Protein AF-A0A940V5F1-F1 (afdb_monomer)

pLDDT: mean 81.18, std 18.98, range [38.12, 97.38]

Radius of gyration: 16.85 Å; Cα contacts (8 Å, |Δi|>4): 56; chains: 1; bounding box: 39×38×39 Å

Nearest PDB structures (foldseek):
  2gsl-assembly2_C  TM=8.577E-01  e=6.073E-05  Fusobacterium nucleatum subsp. nucleatum ATCC 25586
  2gsl-assembly3_F  TM=8.712E-01  e=1.010E-04  Fusobacterium nucleatum subsp. nucleatum ATCC 25586
  2gsl-assembly3_E  TM=8.756E-01  e=1.678E-04  Fusobacterium nucleatum subsp. nucleatum ATCC 25586
  2gsl-assembly2_D  TM=8.630E-01  e=2.226E-04  Fusobacter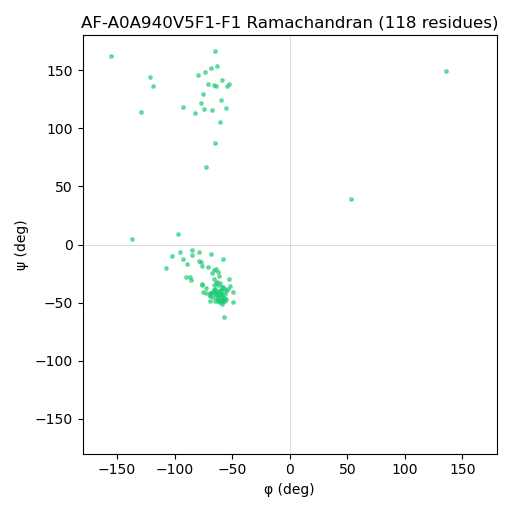ium nucleatum subsp. nucleatum ATCC 25586
  2gsl-assembly1_B  TM=8.669E-01  e=2.790E-04  Fusobacterium nucleatum subsp. nucleatum ATCC 25586

Foldseek 3Di:
DVVVVVVPPPPPPVVVVVCVVVVHDDDDPVPDALVVVLVVVLVVLLVVLLVVLPVVDDDPPVVSVVSSCVCSALVNLLVVCVVCVVVDDPVRNVSLVSQLPDDDPDDDPPDDPNSVSSND

Solvent-accessible surface area (backbone atoms only — not comparable to full-atom values): 7185 Å² total; per-residue (Å²): 112,76,75,56,57,68,73,70,54,79,81,72,53,58,72,54,53,52,30,61,76,69,70,50,82,90,70,71,71,87,75,53,52,46,67,60,51,33,58,55,46,51,55,52,50,50,48,51,46,45,50,55,53,53,73,73,46,90,66,60,66,74,59,50,51,54,54,39,52,63,58,67,33,42,68,42,41,37,53,50,45,71,74,45,58,88,74,49,50,74,68,56,49,50,51,50,55,50,20,38,68,53,80,75,95,67,81,62,94,86,54,58,75,67,45,53,32,58,50,56

Sequence (120 aa):
MEEELRKTIPVIRFAGTIRDTFQLKQTDIKTYSPLTLAFIGDSIFDLIIRTCVVESGNAPVNKLHKRCSMLVQASAQAELYHTIKDLLTEEESAIYKRGRNAKSFTSAKNAGVVEYRTAT

Mean predicted aligned error: 9.84 Å

Secondary structure (DSSP, 8-state):
-HHHHHHHS----HHHHHHHHTTPPP--GGGS-HHHHHHHHHHHHHHHHHHHHHHT----HHHHHHHHHHHHSHHHHHHHHHHHGGGS-HHHHHHHHHHHHSPPSS--TTS-HHHHHH--

Structure (mmCIF, N/CA/C/O backbone):
data_AF-A0A940V5F1-F1
#
_entry.id   AF-A0A940V5F1-F1
#
loop_
_atom_site.group_PDB
_atom_site.id
_atom_site.type_symbol
_atom_site.label_atom_id
_atom_site.label_alt_id
_atom_site.label_comp_id
_atom_site.label_asym_id
_atom_site.label_entity_id
_atom_site.label_seq_id
_atom_site.pdbx_PDB_ins_code
_atom_site.Cartn_x
_atom_site.Cartn_y
_atom_site.Cartn_z
_atom_site.occupancy
_atom_site.B_iso_or_equiv
_atom_site.auth_seq_id
_atom_site.auth_comp_id
_atom_site.auth_asym_id
_atom_site.auth_atom_id
_atom_site.pdbx_PDB_model_num
ATOM 1 N N . MET A 1 1 ? -21.267 -4.604 -20.538 1.00 47.16 1 MET A N 1
ATOM 2 C CA . MET A 1 1 ? -19.813 -4.682 -20.798 1.00 47.16 1 MET A CA 1
ATOM 3 C C . MET A 1 1 ? -19.011 -4.655 -19.496 1.00 47.16 1 MET A C 1
ATOM 5 O O . MET A 1 1 ? -18.329 -5.631 -19.226 1.00 47.16 1 MET A O 1
ATOM 9 N N . GLU A 1 2 ? -19.153 -3.642 -18.629 1.00 51.94 2 GLU A N 1
ATOM 10 C CA . GLU A 1 2 ? -18.491 -3.651 -17.301 1.00 51.94 2 GLU A CA 1
ATOM 11 C C . GLU A 1 2 ? -18.959 -4.795 -16.378 1.00 51.94 2 GLU A C 1
ATOM 13 O O . GLU A 1 2 ? -18.180 -5.365 -15.616 1.00 51.94 2 GLU A O 1
ATOM 18 N N . GLU A 1 3 ? -20.224 -5.194 -16.499 1.00 47.50 3 GLU A N 1
ATOM 19 C CA . GLU A 1 3 ? -20.833 -6.245 -15.676 1.00 47.50 3 GLU A CA 1
ATOM 20 C C . GLU A 1 3 ? -20.427 -7.678 -16.083 1.00 47.50 3 GLU A C 1
ATOM 22 O O . GLU A 1 3 ? -20.513 -8.606 -15.279 1.00 47.50 3 GLU A O 1
ATOM 27 N N . GLU A 1 4 ? -19.915 -7.863 -17.305 1.00 38.12 4 GLU A N 1
ATOM 28 C CA . GLU A 1 4 ? -19.343 -9.138 -17.771 1.00 38.12 4 GLU A CA 1
ATOM 29 C C . GLU A 1 4 ? -17.865 -9.287 -17.392 1.00 38.12 4 GLU A C 1
ATOM 31 O O . GLU A 1 4 ? -17.417 -10.397 -17.088 1.00 38.12 4 GLU A O 1
ATOM 36 N N . LEU A 1 5 ? -17.115 -8.179 -17.307 1.00 44.78 5 LEU A N 1
ATOM 37 C CA . LEU A 1 5 ? -15.722 -8.208 -16.850 1.00 44.78 5 LEU A CA 1
ATOM 38 C C . LEU A 1 5 ? -15.610 -8.706 -15.397 1.00 44.78 5 LEU A C 1
ATOM 40 O O . LEU A 1 5 ? -14.694 -9.463 -15.072 1.00 44.78 5 LEU A O 1
ATOM 44 N N . ARG A 1 6 ? -16.586 -8.372 -14.537 1.00 48.66 6 ARG A N 1
ATOM 45 C CA . ARG A 1 6 ? -16.651 -8.859 -13.143 1.00 48.66 6 ARG A CA 1
ATOM 46 C C . ARG A 1 6 ? -16.871 -10.369 -13.011 1.00 48.66 6 ARG A C 1
ATOM 48 O O . ARG A 1 6 ? -16.558 -10.918 -11.959 1.00 48.66 6 ARG A O 1
ATOM 55 N N . LYS A 1 7 ? -17.415 -11.041 -14.032 1.00 46.06 7 LYS A N 1
ATOM 56 C CA . LYS A 1 7 ? -17.739 -12.480 -13.977 1.00 46.06 7 LYS A CA 1
ATOM 57 C C . LYS A 1 7 ? -16.584 -13.385 -14.412 1.00 46.06 7 LYS A C 1
ATOM 59 O O . LYS A 1 7 ? -16.615 -14.573 -14.109 1.00 46.06 7 LYS A O 1
ATOM 64 N N . THR A 1 8 ? -15.579 -12.836 -15.096 1.00 42.22 8 THR A N 1
ATOM 65 C CA . THR A 1 8 ? -14.541 -13.631 -15.782 1.00 42.22 8 THR A CA 1
ATOM 66 C C . THR A 1 8 ? -13.181 -13.574 -15.086 1.00 42.22 8 THR A C 1
ATOM 68 O O . THR A 1 8 ? -12.362 -14.473 -15.255 1.00 42.22 8 THR A O 1
ATOM 71 N N . ILE A 1 9 ? -12.937 -12.559 -14.253 1.00 48.19 9 ILE A N 1
ATOM 72 C CA . ILE A 1 9 ? -11.755 -12.526 -13.392 1.00 48.19 9 ILE A CA 1
ATOM 73 C C . ILE A 1 9 ? -12.092 -13.369 -12.159 1.00 48.19 9 ILE A C 1
ATOM 75 O O . ILE A 1 9 ? -12.974 -12.960 -11.397 1.00 48.19 9 ILE A O 1
ATOM 79 N N . PRO A 1 10 ? -11.452 -14.533 -11.927 1.00 50.41 10 PRO A N 1
ATOM 80 C CA . PRO A 1 10 ? -11.610 -15.213 -10.654 1.00 50.41 10 PRO A CA 1
ATOM 81 C C . PRO A 1 10 ? -11.231 -14.199 -9.584 1.00 50.41 10 PRO A C 1
ATOM 83 O O . PRO A 1 10 ? -10.108 -13.694 -9.574 1.00 50.41 10 PRO A O 1
ATOM 86 N N . VAL A 1 11 ? -12.182 -13.845 -8.718 1.00 55.91 11 VAL A N 1
ATOM 87 C CA . VAL A 1 11 ? -11.890 -13.034 -7.540 1.00 55.91 11 VAL A CA 1
ATOM 88 C C . VAL A 1 11 ? -10.987 -13.905 -6.680 1.00 55.91 11 VAL A C 1
ATOM 90 O O . VAL A 1 11 ? -11.460 -14.693 -5.860 1.00 55.91 11 VAL A O 1
ATOM 93 N N . ILE A 1 12 ? -9.679 -13.832 -6.932 1.00 58.03 12 ILE A N 1
ATOM 94 C CA . ILE A 1 12 ? -8.673 -14.487 -6.117 1.00 58.03 12 ILE A CA 1
ATOM 95 C C . ILE A 1 12 ? -8.862 -13.863 -4.747 1.00 58.03 12 ILE A C 1
ATOM 97 O O . ILE A 1 12 ? -8.529 -12.701 -4.512 1.00 58.03 12 ILE A O 1
ATOM 101 N N . ARG A 1 13 ? -9.454 -14.631 -3.834 1.00 73.62 13 ARG A N 1
ATOM 102 C CA . ARG A 1 13 ? -9.562 -14.255 -2.430 1.00 73.62 13 ARG A CA 1
ATOM 103 C C . ARG A 1 13 ? -8.179 -14.405 -1.816 1.00 73.62 13 ARG A C 1
ATOM 105 O O . ARG A 1 13 ? -7.989 -15.269 -0.978 1.00 73.62 13 ARG A O 1
ATOM 112 N N . PHE A 1 14 ? -7.222 -13.582 -2.236 1.00 80.75 14 PHE A N 1
ATOM 113 C CA . PHE A 1 14 ? -5.807 -13.697 -1.879 1.00 80.75 14 PHE A CA 1
ATOM 114 C C . PHE A 1 14 ? -5.614 -13.863 -0.366 1.00 80.75 14 PHE A C 1
ATOM 116 O O . PHE A 1 14 ? -5.004 -14.826 0.093 1.00 80.75 14 PHE A O 1
ATOM 123 N N . ALA A 1 15 ? -6.262 -13.001 0.420 1.00 81.88 15 ALA A N 1
ATOM 124 C CA . ALA A 1 15 ? -6.255 -13.095 1.877 1.00 81.88 15 ALA A CA 1
ATOM 125 C C . ALA A 1 15 ? -6.933 -14.371 2.422 1.00 81.88 15 ALA A C 1
ATOM 127 O O . ALA A 1 15 ? -6.517 -14.888 3.454 1.00 81.88 15 ALA A O 1
ATOM 128 N N . GLY A 1 16 ? -7.975 -14.877 1.754 1.00 84.62 16 GLY A N 1
ATOM 129 C CA . GLY A 1 16 ? -8.628 -16.145 2.096 1.00 84.62 16 GLY A CA 1
ATOM 130 C C . GLY A 1 16 ? -7.726 -17.344 1.811 1.00 84.62 16 GLY A C 1
ATOM 131 O O . GLY A 1 16 ? -7.490 -18.144 2.704 1.00 84.62 16 GLY A O 1
ATOM 132 N N . THR A 1 17 ? -7.127 -17.398 0.621 1.00 88.12 17 THR A N 1
ATOM 133 C CA . THR A 1 17 ? -6.176 -18.444 0.226 1.00 88.12 17 THR A CA 1
ATOM 134 C C . THR A 1 17 ? -4.997 -18.524 1.190 1.00 88.12 17 THR A C 1
ATOM 136 O O . THR A 1 17 ? -4.656 -19.618 1.630 1.00 88.12 17 THR A O 1
ATOM 139 N N . ILE A 1 18 ? -4.401 -17.387 1.569 1.00 89.06 18 ILE A N 1
ATOM 140 C CA . ILE A 1 18 ? -3.326 -17.356 2.574 1.00 89.06 18 ILE A CA 1
ATOM 141 C C . ILE A 1 18 ? -3.833 -17.895 3.914 1.00 89.06 18 ILE A C 1
ATOM 143 O O . ILE A 1 18 ? -3.188 -18.749 4.517 1.00 89.06 18 ILE A O 1
ATOM 147 N N . ARG A 1 19 ? -4.996 -17.426 4.377 1.00 89.12 19 ARG A N 1
ATOM 148 C CA . ARG A 1 19 ? -5.560 -17.857 5.660 1.00 89.12 19 ARG A CA 1
ATOM 149 C C . ARG A 1 19 ? -5.759 -19.369 5.712 1.00 89.12 19 ARG A C 1
ATOM 151 O O . ARG A 1 19 ? -5.327 -19.986 6.679 1.00 89.12 19 ARG A O 1
ATOM 158 N N . ASP A 1 20 ? -6.360 -19.941 4.676 1.00 89.88 20 ASP A N 1
ATOM 159 C CA . ASP A 1 20 ? -6.684 -21.366 4.618 1.00 89.88 20 ASP A CA 1
ATOM 160 C C . ASP A 1 20 ? -5.410 -22.214 4.491 1.00 89.88 20 ASP A C 1
ATOM 162 O O . ASP A 1 20 ? -5.233 -23.181 5.230 1.00 89.88 20 ASP A O 1
ATOM 166 N N . THR A 1 21 ? -4.477 -21.800 3.624 1.00 93.44 21 THR A N 1
ATOM 167 C CA . THR A 1 21 ? -3.198 -22.503 3.399 1.00 93.44 21 THR A CA 1
ATOM 168 C C . THR A 1 21 ? -2.373 -22.605 4.679 1.00 93.44 21 THR A C 1
ATOM 170 O O . THR A 1 21 ? -1.811 -23.659 4.974 1.00 93.44 21 THR A O 1
ATOM 173 N N . PHE A 1 22 ? -2.315 -21.522 5.456 1.00 94.31 22 PHE A N 1
ATOM 174 C CA . PHE A 1 22 ? -1.537 -21.457 6.694 1.00 94.31 22 PHE A CA 1
ATOM 175 C C . PHE A 1 22 ? -2.373 -21.717 7.957 1.00 94.31 22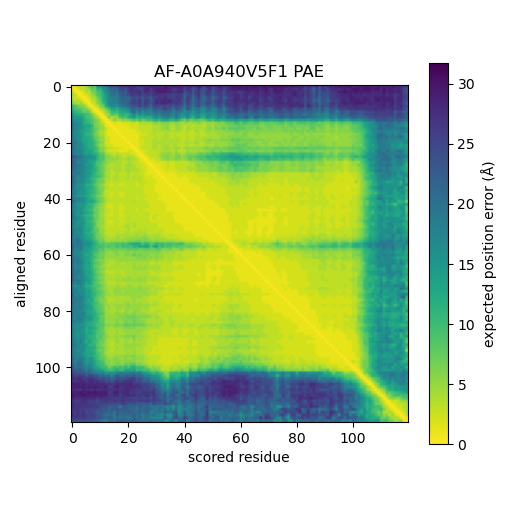 PHE A C 1
ATOM 177 O O . PHE A 1 22 ? -1.867 -21.521 9.060 1.00 94.31 22 PHE A O 1
ATOM 184 N N . GLN A 1 23 ? -3.635 -22.148 7.818 1.00 93.44 23 GLN A N 1
ATOM 185 C CA . GLN A 1 23 ? -4.540 -22.479 8.933 1.00 93.44 23 GLN A CA 1
ATOM 186 C C . GLN A 1 23 ? -4.661 -21.342 9.968 1.00 93.44 23 GLN A C 1
ATOM 188 O O . GLN A 1 23 ? -4.708 -21.559 11.181 1.00 93.44 23 GLN A O 1
ATOM 193 N N . LEU A 1 24 ? -4.698 -20.097 9.488 1.00 90.62 24 LEU A N 1
ATOM 194 C CA . LEU A 1 24 ? -4.761 -18.909 10.335 1.00 90.62 24 LEU A CA 1
ATOM 195 C C . LEU A 1 24 ? -6.190 -18.670 10.834 1.00 90.62 24 LEU A C 1
ATOM 197 O O . LEU A 1 24 ? -7.173 -18.871 10.118 1.00 90.62 24 LEU A O 1
ATOM 201 N N . LYS A 1 25 ? -6.320 -18.153 12.058 1.00 89.38 25 LYS A N 1
ATOM 202 C CA . LYS A 1 25 ? -7.627 -17.814 12.631 1.00 89.38 25 LYS A CA 1
ATOM 203 C C . LYS A 1 25 ? -8.308 -16.701 11.827 1.00 89.38 25 LYS A C 1
ATOM 205 O O . LYS A 1 25 ? -7.691 -15.692 11.481 1.00 89.38 25 LYS A O 1
ATOM 210 N N . GLN A 1 26 ? -9.607 -16.858 11.578 1.00 83.38 26 GLN A N 1
ATOM 211 C CA . GLN A 1 26 ? -10.429 -15.782 11.040 1.00 83.38 26 GLN A CA 1
ATOM 212 C C . GLN A 1 26 ? -10.760 -14.781 12.152 1.00 83.38 26 GLN A C 1
ATOM 214 O O . GLN A 1 26 ? -11.355 -15.135 13.170 1.00 83.38 26 GLN A O 1
ATOM 219 N N . THR A 1 27 ? -10.382 -13.527 11.933 1.00 84.81 27 THR A N 1
ATOM 220 C CA . THR A 1 27 ? -10.704 -12.397 12.809 1.00 84.81 27 THR A CA 1
ATOM 221 C C . THR A 1 27 ? -11.462 -11.359 11.992 1.00 84.81 27 THR A C 1
ATOM 223 O O . THR A 1 27 ? -11.177 -11.181 10.805 1.00 84.81 27 THR A O 1
ATOM 226 N N . ASP A 1 28 ? -12.430 -10.682 12.608 1.00 87.94 28 ASP A N 1
ATOM 227 C CA . ASP A 1 28 ? -13.133 -9.576 11.962 1.00 87.94 28 ASP A CA 1
ATOM 228 C C . ASP A 1 28 ? -12.178 -8.392 11.750 1.00 87.94 28 ASP A C 1
ATOM 230 O O . ASP A 1 28 ? -11.693 -7.783 12.705 1.00 87.94 28 ASP A O 1
ATOM 234 N N . ILE A 1 29 ? -11.926 -8.046 10.488 1.00 85.88 29 ILE A N 1
ATOM 235 C CA . ILE A 1 29 ? -11.027 -6.959 10.091 1.00 85.88 29 ILE A CA 1
ATOM 236 C C . ILE A 1 29 ? -11.493 -5.588 10.597 1.00 85.88 29 ILE A C 1
ATOM 238 O O . ILE A 1 29 ? -10.666 -4.701 10.807 1.00 85.88 29 ILE A O 1
ATOM 242 N N . LYS A 1 30 ? -12.793 -5.408 10.875 1.00 86.62 30 LYS A N 1
ATOM 243 C CA . LYS A 1 30 ? -13.332 -4.150 11.424 1.00 86.62 30 LYS A CA 1
ATOM 244 C C . LYS A 1 30 ? -12.791 -3.840 12.823 1.00 86.62 30 LYS A C 1
ATOM 246 O O . LYS A 1 30 ? -12.776 -2.676 13.232 1.00 86.62 30 LYS A O 1
ATOM 251 N N . THR A 1 31 ? -12.305 -4.866 13.527 1.00 89.38 31 THR A N 1
ATOM 252 C CA . THR A 1 31 ? -11.681 -4.745 14.853 1.00 89.38 31 THR A CA 1
ATOM 253 C C . THR A 1 31 ? -10.249 -4.214 14.799 1.00 89.38 31 THR A C 1
ATOM 255 O O . THR A 1 31 ? -9.713 -3.793 15.823 1.00 89.38 31 THR A O 1
ATOM 258 N N . TYR A 1 32 ? -9.616 -4.205 13.622 1.00 89.94 32 TYR A N 1
ATOM 259 C CA . TYR A 1 32 ? -8.223 -3.797 13.496 1.00 89.94 32 TYR A CA 1
ATOM 260 C C . TYR A 1 32 ? -8.061 -2.284 13.635 1.00 89.94 32 TYR A C 1
ATOM 262 O O . TYR A 1 32 ? -8.932 -1.481 13.280 1.00 89.94 32 TYR A O 1
ATOM 270 N N . SER A 1 33 ? -6.910 -1.891 14.184 1.00 91.19 33 SER A N 1
ATOM 271 C CA . SER A 1 33 ? -6.538 -0.484 14.257 1.00 91.19 33 SER A CA 1
ATOM 272 C C . SER A 1 33 ? -6.253 0.056 12.849 1.00 91.19 33 SER A C 1
ATOM 274 O O . SER A 1 33 ? -5.795 -0.706 11.993 1.00 91.19 33 SER A O 1
ATOM 276 N N . PRO A 1 34 ? -6.449 1.361 12.595 1.00 90.75 34 PRO A N 1
ATOM 277 C CA . PRO A 1 34 ? -6.125 1.934 11.291 1.00 90.75 34 PRO A CA 1
ATOM 278 C C . PRO A 1 34 ? -4.654 1.737 10.903 1.00 90.75 34 PRO A C 1
ATOM 280 O O . PRO A 1 34 ? -4.375 1.411 9.760 1.00 90.75 34 PRO A O 1
ATOM 283 N N . LEU A 1 35 ? -3.724 1.803 11.865 1.00 89.06 35 LEU A N 1
ATOM 284 C CA . LEU A 1 35 ? -2.300 1.537 11.621 1.00 89.06 35 LEU A CA 1
ATOM 285 C C . LEU A 1 35 ? -2.028 0.078 11.229 1.00 89.06 35 LEU A C 1
ATOM 287 O O . LEU A 1 35 ? -1.163 -0.183 10.402 1.00 89.06 35 LEU A O 1
ATOM 291 N N . THR A 1 36 ? -2.771 -0.883 11.788 1.00 91.00 36 THR A N 1
ATOM 292 C CA . THR A 1 36 ? -2.675 -2.297 11.386 1.00 91.00 36 THR A CA 1
ATOM 293 C C . THR A 1 36 ? -3.156 -2.494 9.950 1.00 91.00 36 THR A C 1
ATOM 295 O O . THR A 1 36 ? -2.562 -3.269 9.203 1.00 91.00 36 THR A O 1
ATOM 298 N N . LEU A 1 37 ? -4.220 -1.789 9.557 1.00 90.88 37 LEU A N 1
ATOM 299 C CA . LEU A 1 37 ? -4.726 -1.816 8.185 1.00 90.88 37 LEU A CA 1
ATOM 300 C C . LEU A 1 37 ? -3.755 -1.129 7.217 1.00 90.88 37 LEU A C 1
ATOM 302 O O . LEU A 1 37 ? -3.477 -1.686 6.160 1.00 90.88 37 LEU A O 1
ATOM 306 N N . ALA A 1 38 ? -3.175 0.010 7.603 1.00 90.94 38 ALA A N 1
ATOM 307 C CA . ALA A 1 38 ? -2.147 0.694 6.824 1.00 90.94 38 ALA A CA 1
ATOM 308 C C . ALA A 1 38 ? -0.886 -0.171 6.653 1.00 90.94 38 ALA A C 1
ATOM 310 O O . ALA A 1 38 ? -0.348 -0.248 5.557 1.00 90.94 38 ALA A O 1
ATOM 311 N N . PHE A 1 39 ? -0.461 -0.895 7.696 1.00 90.56 39 PHE A N 1
ATOM 312 C CA . PHE A 1 39 ? 0.698 -1.795 7.639 1.00 90.56 39 PHE A CA 1
ATOM 313 C C . PHE A 1 3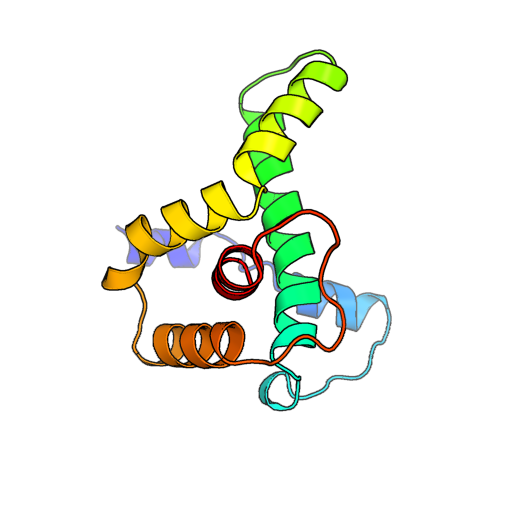9 ? 0.571 -2.860 6.539 1.00 90.56 39 PHE A C 1
ATOM 315 O O . PHE A 1 39 ? 1.495 -3.057 5.752 1.00 90.56 39 PHE A O 1
ATOM 322 N N . ILE A 1 40 ? -0.577 -3.542 6.459 1.00 91.38 40 ILE A N 1
ATOM 323 C CA . ILE A 1 40 ? -0.797 -4.533 5.399 1.00 91.38 40 ILE A CA 1
ATOM 324 C C . ILE A 1 40 ? -1.110 -3.867 4.050 1.00 91.38 40 ILE A C 1
ATOM 326 O O . ILE A 1 40 ? -0.700 -4.379 3.010 1.00 91.38 40 ILE A O 1
ATOM 330 N N . GLY A 1 41 ? -1.796 -2.719 4.063 1.00 91.12 41 GLY A N 1
ATOM 331 C CA . GLY A 1 41 ? -2.114 -1.932 2.872 1.00 91.12 41 GLY A CA 1
ATOM 332 C C . GLY A 1 41 ? -0.868 -1.452 2.127 1.00 91.12 41 GLY A C 1
ATOM 333 O O . GLY A 1 41 ? -0.809 -1.603 0.910 1.00 91.12 41 GLY A O 1
ATOM 334 N N . ASP A 1 42 ? 0.151 -0.983 2.850 1.00 92.44 42 ASP A N 1
ATOM 335 C CA . ASP A 1 42 ? 1.443 -0.558 2.292 1.00 92.44 42 ASP A CA 1
ATOM 336 C C . ASP A 1 42 ? 2.137 -1.704 1.539 1.00 92.44 42 ASP A C 1
ATOM 338 O O . ASP A 1 42 ? 2.585 -1.539 0.406 1.00 92.44 42 ASP A O 1
ATOM 342 N N . SER A 1 43 ? 2.108 -2.917 2.105 1.00 93.50 43 SER A N 1
ATOM 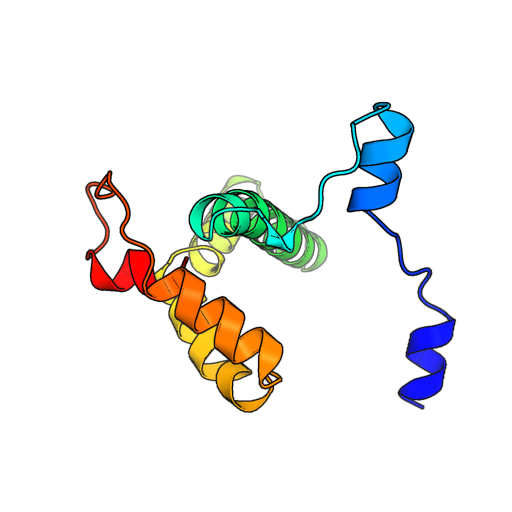343 C CA . SER A 1 43 ? 2.657 -4.114 1.448 1.00 93.50 43 SER A CA 1
ATOM 344 C C . SER A 1 43 ? 1.897 -4.487 0.170 1.00 93.50 43 SER A C 1
ATOM 346 O O . SER A 1 43 ? 2.501 -4.908 -0.817 1.00 93.50 43 SER A O 1
ATOM 348 N N . ILE A 1 44 ? 0.567 -4.343 0.171 1.00 92.75 44 ILE A N 1
ATOM 349 C CA . ILE A 1 44 ? -0.269 -4.615 -1.008 1.00 92.75 44 ILE A CA 1
ATOM 350 C C . ILE A 1 44 ? -0.012 -3.567 -2.095 1.00 92.75 44 ILE A C 1
ATOM 352 O O . ILE A 1 44 ? 0.135 -3.928 -3.263 1.00 92.75 44 ILE A O 1
ATOM 356 N N . PHE A 1 45 ? 0.074 -2.287 -1.726 1.00 93.94 45 PHE A N 1
ATOM 357 C CA . PHE A 1 45 ? 0.355 -1.208 -2.668 1.00 93.94 45 PHE A CA 1
ATOM 358 C C . PHE A 1 45 ? 1.741 -1.365 -3.304 1.00 93.94 45 PHE A C 1
ATOM 360 O O . PHE A 1 45 ? 1.856 -1.334 -4.530 1.00 93.94 45 PHE A O 1
ATOM 367 N N . ASP A 1 46 ? 2.776 -1.633 -2.502 1.00 94.94 46 ASP A N 1
ATOM 368 C CA . ASP A 1 46 ? 4.133 -1.885 -2.998 1.00 94.94 46 ASP A CA 1
ATOM 369 C C . ASP A 1 46 ? 4.182 -3.098 -3.942 1.00 94.94 46 ASP A C 1
ATOM 371 O O . ASP A 1 46 ? 4.814 -3.027 -4.999 1.00 94.94 46 ASP A O 1
ATOM 375 N N . LEU A 1 47 ? 3.455 -4.180 -3.631 1.00 94.81 47 LEU A N 1
ATOM 376 C CA . LEU A 1 47 ? 3.343 -5.337 -4.521 1.00 94.81 47 LEU A CA 1
ATOM 377 C C . LEU A 1 47 ? 2.705 -4.961 -5.866 1.00 94.81 47 LEU A C 1
ATOM 379 O O . LEU A 1 47 ? 3.278 -5.276 -6.908 1.00 94.81 47 LEU A O 1
ATOM 383 N N . ILE A 1 48 ? 1.568 -4.256 -5.856 1.00 95.00 48 ILE A N 1
ATOM 384 C CA . ILE A 1 48 ? 0.876 -3.821 -7.081 1.00 95.00 48 ILE A CA 1
ATOM 385 C C . ILE A 1 48 ? 1.797 -2.940 -7.931 1.00 95.00 48 ILE A C 1
ATOM 387 O O . ILE A 1 48 ? 1.953 -3.185 -9.128 1.00 95.00 48 ILE A O 1
ATOM 391 N N . ILE A 1 49 ? 2.451 -1.945 -7.323 1.00 96.12 49 ILE A N 1
ATOM 392 C CA . ILE A 1 49 ? 3.353 -1.037 -8.038 1.00 96.12 49 ILE A CA 1
ATOM 393 C C . ILE A 1 49 ? 4.554 -1.789 -8.617 1.00 96.12 49 ILE A C 1
ATOM 395 O O . ILE A 1 49 ? 4.910 -1.563 -9.776 1.00 96.12 49 ILE A O 1
ATOM 399 N N . ARG A 1 50 ? 5.165 -2.711 -7.863 1.00 96.69 50 ARG A N 1
ATOM 400 C CA . ARG A 1 50 ? 6.257 -3.552 -8.382 1.00 96.69 50 ARG A CA 1
ATOM 401 C C . ARG A 1 50 ? 5.809 -4.399 -9.559 1.00 96.69 50 ARG A C 1
ATOM 403 O O . ARG A 1 50 ? 6.538 -4.445 -10.548 1.00 96.69 50 ARG A O 1
ATOM 410 N N . THR A 1 51 ? 4.635 -5.020 -9.478 1.00 95.69 51 THR A N 1
ATOM 411 C CA . THR A 1 51 ? 4.070 -5.787 -10.590 1.00 95.69 51 THR A CA 1
ATOM 412 C C . THR A 1 51 ? 3.887 -4.893 -11.813 1.00 95.69 51 THR A C 1
ATOM 414 O O . THR A 1 51 ? 4.445 -5.201 -12.860 1.00 95.69 51 THR A O 1
ATOM 417 N N . CYS A 1 52 ? 3.232 -3.736 -11.683 1.00 95.81 52 CYS A N 1
ATOM 418 C CA . CYS A 1 52 ? 3.063 -2.792 -12.794 1.00 95.81 52 CYS A CA 1
ATOM 419 C C . CYS A 1 52 ? 4.402 -2.358 -13.415 1.00 95.81 52 CYS A C 1
ATOM 421 O O . CYS A 1 52 ? 4.532 -2.294 -14.636 1.00 95.81 52 CYS A O 1
ATOM 423 N N . VAL A 1 53 ? 5.415 -2.072 -12.590 1.00 96.12 53 VAL A N 1
ATOM 424 C CA . VAL A 1 53 ? 6.739 -1.647 -13.065 1.00 96.12 53 VAL A CA 1
ATOM 425 C C . VAL A 1 53 ? 7.472 -2.778 -13.790 1.00 96.12 53 VAL A C 1
ATOM 427 O O . VAL A 1 53 ? 8.076 -2.513 -14.829 1.00 96.12 53 VAL A O 1
ATOM 430 N N . VAL A 1 54 ? 7.419 -4.015 -13.289 1.00 96.12 54 VAL A N 1
ATOM 431 C CA . VAL A 1 54 ? 8.039 -5.177 -13.955 1.00 96.12 54 VAL A CA 1
ATOM 432 C C . VAL A 1 54 ? 7.340 -5.489 -15.279 1.00 96.12 54 VAL A C 1
ATOM 434 O O . VAL A 1 54 ? 8.012 -5.658 -16.296 1.00 96.12 54 VAL A O 1
ATOM 437 N N . GLU A 1 55 ? 6.007 -5.482 -15.292 1.00 96.31 55 GLU A N 1
ATOM 438 C CA . GLU A 1 55 ? 5.209 -5.744 -16.496 1.00 96.31 55 GLU A CA 1
ATOM 439 C C . GLU A 1 55 ? 5.351 -4.629 -17.550 1.00 96.31 55 GLU A C 1
ATOM 441 O O . GLU A 1 55 ? 5.218 -4.881 -18.744 1.00 96.31 55 GLU A O 1
ATOM 446 N N . SER A 1 56 ? 5.704 -3.399 -17.144 1.00 93.25 56 SER A N 1
ATOM 447 C CA . SER A 1 56 ? 5.983 -2.287 -18.073 1.00 93.25 56 SER A CA 1
ATOM 448 C C . SER A 1 56 ? 7.260 -2.460 -18.910 1.00 93.25 56 SER A C 1
ATOM 450 O O . SER A 1 56 ? 7.517 -1.668 -19.820 1.00 93.25 56 SER A O 1
ATOM 452 N N . GLY A 1 57 ? 8.072 -3.476 -18.607 1.00 91.62 57 GLY A N 1
ATOM 453 C CA . GLY A 1 57 ? 9.242 -3.847 -19.390 1.00 91.62 57 GLY A CA 1
ATOM 454 C C . GLY A 1 57 ? 10.473 -4.143 -18.542 1.00 91.62 57 GLY A C 1
ATOM 455 O O . GLY A 1 57 ? 10.714 -3.554 -17.487 1.00 91.62 57 GLY A O 1
ATOM 456 N N . ASN A 1 58 ? 11.306 -5.043 -19.063 1.00 92.38 58 ASN A N 1
ATOM 457 C CA . ASN A 1 58 ? 12.535 -5.458 -18.404 1.00 92.38 58 ASN A CA 1
ATOM 458 C C . ASN A 1 58 ? 13.552 -4.301 -18.307 1.00 92.38 58 ASN A C 1
ATOM 460 O O . ASN A 1 58 ? 13.780 -3.559 -19.265 1.00 92.38 58 ASN A O 1
ATOM 464 N N . ALA A 1 59 ? 14.208 -4.171 -17.155 1.00 95.12 59 ALA A N 1
ATOM 465 C CA . ALA A 1 59 ? 15.289 -3.220 -16.918 1.00 95.12 59 ALA A CA 1
ATOM 466 C C . ALA A 1 59 ? 16.197 -3.723 -15.780 1.00 95.12 59 ALA A C 1
ATOM 468 O O . ALA A 1 59 ? 15.775 -4.553 -14.976 1.00 95.12 59 ALA A O 1
ATOM 469 N N . PRO A 1 60 ? 17.429 -3.194 -15.640 1.00 97.38 60 PRO A N 1
ATOM 470 C CA . PRO A 1 60 ? 18.266 -3.496 -14.483 1.00 97.38 60 PRO A CA 1
ATOM 471 C C . PRO A 1 60 ? 17.532 -3.231 -13.163 1.00 97.38 60 PRO A C 1
ATOM 473 O O . PRO A 1 60 ? 16.901 -2.184 -13.006 1.00 97.38 60 PRO A O 1
ATOM 476 N N . VAL A 1 61 ? 17.686 -4.136 -12.194 1.00 95.69 61 VAL A N 1
ATOM 477 C CA . VAL A 1 61 ? 17.001 -4.110 -10.886 1.00 95.69 61 VAL A CA 1
ATOM 478 C C . VAL A 1 61 ? 17.105 -2.746 -10.189 1.00 95.69 61 VAL A C 1
ATOM 480 O O . VAL A 1 61 ? 16.109 -2.220 -9.700 1.00 95.69 61 VAL A O 1
ATOM 483 N N . ASN A 1 62 ? 18.269 -2.089 -10.248 1.00 97.25 62 ASN A N 1
ATOM 484 C CA . ASN A 1 62 ? 18.460 -0.747 -9.684 1.00 97.25 62 ASN A CA 1
ATOM 485 C C . ASN A 1 62 ? 17.547 0.324 -10.309 1.00 97.25 62 ASN A C 1
ATOM 487 O O . ASN A 1 62 ? 17.148 1.267 -9.626 1.00 97.25 62 ASN A O 1
ATOM 491 N N . LYS A 1 63 ? 17.215 0.213 -11.603 1.00 96.69 63 LYS A N 1
ATOM 492 C CA . LYS A 1 63 ? 16.272 1.126 -12.268 1.00 96.69 63 LYS A CA 1
ATOM 493 C C . LYS A 1 63 ? 14.831 0.817 -11.869 1.00 96.69 63 LYS A C 1
ATOM 495 O O . LYS A 1 63 ? 14.079 1.756 -11.621 1.00 96.69 63 LYS A O 1
ATOM 500 N N . LEU A 1 64 ? 14.470 -0.464 -11.773 1.00 97.12 64 LEU A N 1
ATOM 501 C CA . LEU A 1 64 ? 13.145 -0.891 -11.315 1.00 97.12 64 LEU A CA 1
ATOM 502 C C . LEU A 1 64 ? 12.891 -0.404 -9.885 1.00 97.12 64 LEU A C 1
ATOM 504 O O . LEU A 1 64 ? 11.889 0.258 -9.641 1.00 97.12 64 LEU A O 1
ATOM 508 N N . HIS A 1 65 ? 13.847 -0.605 -8.972 1.00 95.81 65 HIS A N 1
ATOM 509 C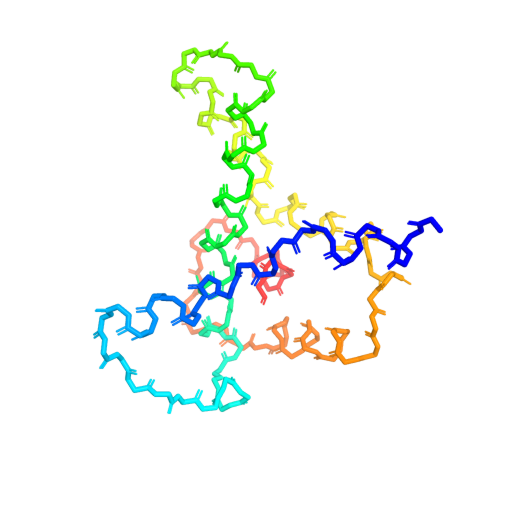 CA . HIS A 1 65 ? 13.744 -0.110 -7.598 1.00 95.81 65 HIS A CA 1
ATOM 510 C C . HIS A 1 65 ? 13.545 1.401 -7.524 1.00 95.81 65 HIS A C 1
ATOM 512 O O . HIS A 1 65 ? 12.634 1.846 -6.836 1.00 95.81 65 HIS A O 1
ATOM 518 N N . LYS A 1 66 ? 14.334 2.191 -8.267 1.00 96.44 66 LYS A N 1
ATOM 519 C CA . LYS A 1 66 ? 14.166 3.654 -8.296 1.00 96.44 66 LYS A CA 1
ATOM 520 C C . LYS A 1 66 ? 12.770 4.066 -8.768 1.00 96.44 66 LYS A C 1
ATOM 522 O O . LYS A 1 66 ? 12.170 4.945 -8.157 1.00 96.44 66 LYS A O 1
ATOM 527 N N . ARG A 1 67 ? 12.244 3.417 -9.815 1.00 95.94 67 ARG A N 1
ATOM 528 C CA . ARG A 1 67 ? 10.880 3.665 -10.310 1.00 95.94 67 ARG A CA 1
ATOM 529 C C . ARG A 1 67 ? 9.829 3.322 -9.258 1.00 95.94 67 ARG A C 1
ATOM 531 O O . ARG A 1 67 ? 8.980 4.159 -8.983 1.00 95.94 67 ARG A O 1
ATOM 538 N N . CYS A 1 68 ? 9.916 2.143 -8.639 1.00 96.31 68 CYS A N 1
ATOM 539 C CA . CYS A 1 68 ? 8.986 1.756 -7.579 1.00 96.31 68 CYS A CA 1
ATOM 540 C C . CYS A 1 68 ? 9.035 2.749 -6.414 1.00 96.31 68 CYS A C 1
ATOM 542 O O . CYS A 1 68 ? 7.994 3.264 -6.030 1.00 96.31 68 CYS A O 1
ATOM 544 N N . SER A 1 69 ? 10.225 3.094 -5.907 1.00 95.75 69 SER A N 1
ATOM 545 C CA . SER A 1 69 ? 10.385 4.039 -4.791 1.00 95.75 69 SER A CA 1
ATOM 546 C C . SER A 1 69 ? 9.746 5.402 -5.065 1.00 95.75 69 SER A C 1
ATOM 548 O O . SER A 1 69 ? 9.131 5.973 -4.170 1.00 95.75 69 SER A O 1
ATOM 550 N N . MET A 1 70 ? 9.842 5.907 -6.297 1.00 95.62 70 MET A N 1
ATOM 551 C CA . MET A 1 70 ? 9.187 7.159 -6.689 1.00 95.62 70 MET A CA 1
ATOM 552 C C . MET A 1 70 ? 7.655 7.079 -6.678 1.00 95.62 70 MET A C 1
ATOM 554 O O . MET A 1 70 ? 7.010 8.102 -6.473 1.00 95.62 70 MET A O 1
ATOM 558 N N . LEU A 1 71 ? 7.084 5.899 -6.921 1.00 94.62 71 LEU A N 1
ATOM 559 C CA . LEU A 1 71 ? 5.637 5.675 -6.978 1.00 94.62 71 LEU A CA 1
ATOM 560 C C . LEU A 1 71 ? 5.043 5.308 -5.609 1.00 94.62 71 LEU A C 1
ATOM 562 O O . LEU A 1 71 ? 3.880 5.604 -5.362 1.00 94.62 71 LEU A O 1
ATOM 566 N N . VAL A 1 72 ? 5.830 4.687 -4.720 1.00 94.25 72 VAL A N 1
ATOM 567 C CA . VAL A 1 72 ? 5.369 4.258 -3.383 1.00 94.25 72 VAL A CA 1
ATOM 568 C C . VAL A 1 72 ? 5.670 5.248 -2.262 1.00 94.25 72 VAL A C 1
ATOM 570 O O . VAL A 1 72 ? 5.233 5.047 -1.135 1.00 94.25 72 VAL A O 1
ATOM 573 N N . GLN A 1 73 ? 6.407 6.326 -2.528 1.00 91.69 73 GLN A N 1
ATOM 574 C CA . GLN A 1 73 ? 6.664 7.360 -1.522 1.00 91.69 73 GLN A CA 1
ATOM 575 C C . GLN A 1 73 ? 5.377 8.072 -1.069 1.00 91.69 73 GLN A C 1
ATOM 577 O O . GLN A 1 73 ? 4.416 8.203 -1.826 1.00 91.69 73 GLN A O 1
ATOM 582 N N . ALA A 1 74 ? 5.390 8.593 0.160 1.00 88.50 74 ALA A N 1
ATOM 583 C CA . ALA A 1 74 ? 4.225 9.211 0.795 1.00 88.50 74 ALA A CA 1
ATOM 584 C C . ALA A 1 74 ? 3.607 10.359 -0.025 1.00 88.50 74 ALA A C 1
ATOM 586 O O . ALA A 1 74 ? 2.387 10.457 -0.122 1.00 88.50 74 ALA A O 1
ATOM 587 N N . SER A 1 75 ? 4.437 11.196 -0.653 1.00 89.62 75 SER A N 1
ATOM 588 C CA . SER A 1 75 ? 3.981 12.298 -1.507 1.00 89.62 75 SER A CA 1
ATOM 589 C C . SER A 1 75 ? 3.201 11.803 -2.731 1.00 89.62 75 SER A C 1
ATOM 591 O O . SER A 1 75 ? 2.123 12.317 -3.018 1.00 89.62 75 SER A O 1
ATOM 593 N N . ALA A 1 76 ? 3.692 10.754 -3.395 1.00 92.88 76 ALA A N 1
ATOM 594 C CA . ALA A 1 76 ? 3.017 10.130 -4.531 1.00 92.88 76 ALA A CA 1
ATOM 595 C C . ALA A 1 76 ? 1.695 9.467 -4.112 1.00 92.88 76 ALA A C 1
ATOM 597 O O . ALA A 1 76 ? 0.694 9.582 -4.817 1.00 92.88 76 ALA A O 1
ATOM 598 N N . GLN A 1 77 ? 1.656 8.827 -2.938 1.00 92.44 77 GLN A N 1
ATOM 599 C CA . GLN A 1 77 ? 0.421 8.251 -2.397 1.00 92.44 77 GLN A CA 1
ATOM 600 C C . GLN A 1 77 ? -0.623 9.329 -2.056 1.00 92.44 77 GLN A C 1
ATOM 602 O O . GLN A 1 77 ? -1.807 9.160 -2.351 1.00 92.44 77 GLN A O 1
ATOM 607 N N . ALA A 1 78 ? -0.195 10.465 -1.496 1.00 91.00 78 ALA A N 1
ATOM 608 C CA . ALA A 1 78 ? -1.079 11.597 -1.220 1.00 91.00 78 ALA A CA 1
ATOM 609 C C . ALA A 1 78 ? -1.656 12.211 -2.511 1.00 91.00 78 ALA A C 1
ATOM 611 O O . ALA A 1 78 ? -2.847 12.525 -2.577 1.00 91.00 78 ALA A O 1
ATOM 612 N N . GLU A 1 79 ? -0.839 12.346 -3.558 1.00 93.38 79 GLU A N 1
ATOM 613 C CA . GLU A 1 79 ? -1.286 12.807 -4.878 1.00 93.38 79 GLU A CA 1
ATOM 614 C C . GLU A 1 79 ? -2.279 11.826 -5.522 1.00 93.38 79 GLU A C 1
ATOM 616 O O . GLU A 1 79 ? -3.330 12.232 -6.033 1.00 93.38 79 GLU A O 1
ATOM 621 N N . LEU A 1 80 ? -2.001 10.522 -5.428 1.00 92.06 80 LEU A N 1
ATOM 622 C CA . LEU A 1 80 ? -2.910 9.481 -5.902 1.00 92.06 80 LEU A CA 1
ATOM 623 C C . LEU A 1 80 ? -4.266 9.565 -5.195 1.00 92.06 80 LEU A C 1
ATOM 625 O O . LEU A 1 80 ? -5.300 9.531 -5.864 1.00 92.06 80 LEU A O 1
ATOM 629 N N . TYR A 1 81 ? -4.278 9.750 -3.870 1.00 92.56 81 TYR A N 1
ATOM 630 C CA . TYR A 1 81 ? -5.518 9.958 -3.121 1.00 92.56 81 TYR A CA 1
ATOM 631 C C . TYR A 1 81 ? -6.323 11.133 -3.686 1.00 92.56 81 TYR A C 1
ATOM 633 O O . TYR A 1 81 ? -7.521 10.995 -3.928 1.00 92.56 81 TYR A O 1
ATOM 641 N N . HIS A 1 82 ? -5.688 12.277 -3.954 1.00 93.25 82 HIS A N 1
ATOM 642 C CA . HIS A 1 82 ? -6.388 13.434 -4.518 1.00 93.25 82 HIS A CA 1
ATOM 643 C C . HIS A 1 82 ? -7.000 13.171 -5.897 1.00 93.25 82 HIS A C 1
ATOM 645 O O . HIS A 1 82 ? -8.011 13.794 -6.222 1.00 93.25 82 HIS A O 1
ATOM 651 N N . THR A 1 83 ? -6.427 12.240 -6.658 1.00 94.62 83 THR A N 1
ATOM 652 C CA . THR A 1 83 ? -6.924 11.821 -7.974 1.00 94.62 83 THR A CA 1
ATOM 653 C C . THR A 1 83 ? -8.148 10.908 -7.863 1.00 94.62 83 THR A C 1
ATOM 655 O O . THR A 1 83 ? -9.049 10.990 -8.693 1.00 94.62 83 THR A O 1
ATOM 658 N N . ILE A 1 84 ? -8.208 10.054 -6.835 1.00 94.06 84 ILE A N 1
ATOM 659 C CA . ILE A 1 84 ? -9.281 9.056 -6.681 1.00 94.06 84 ILE A CA 1
ATOM 660 C C . ILE A 1 84 ? -10.349 9.437 -5.652 1.00 94.06 84 ILE A C 1
ATOM 662 O O . ILE A 1 84 ? -11.365 8.756 -5.576 1.00 94.06 84 ILE A O 1
ATOM 666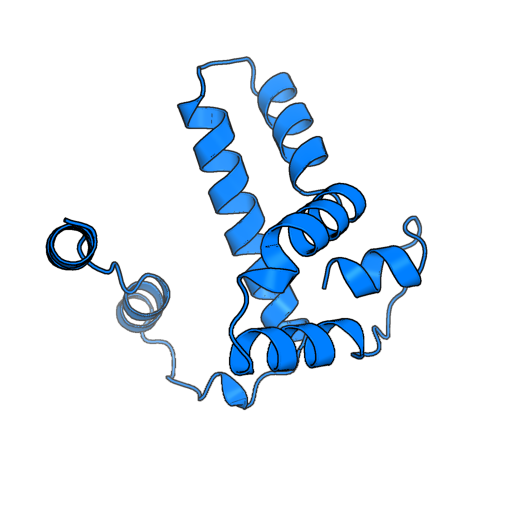 N N . LYS A 1 85 ? -10.145 10.491 -4.849 1.00 93.81 85 LYS A N 1
ATOM 667 C CA . LYS A 1 85 ? -11.008 10.838 -3.700 1.00 93.81 85 LYS A CA 1
ATOM 668 C C . LYS A 1 85 ? -12.499 10.927 -4.050 1.00 93.81 85 LYS A C 1
ATOM 670 O O . LYS A 1 85 ? -13.325 10.549 -3.231 1.00 93.81 85 LYS A O 1
ATOM 675 N N . ASP A 1 86 ? -12.827 11.409 -5.250 1.00 95.12 86 ASP A N 1
ATOM 676 C CA . ASP A 1 86 ? -14.208 11.627 -5.698 1.00 95.12 86 ASP A CA 1
ATOM 677 C C . ASP A 1 86 ? -14.835 10.341 -6.276 1.00 95.12 86 ASP A C 1
ATOM 679 O O . ASP A 1 86 ? -16.034 10.293 -6.533 1.00 95.12 86 ASP A O 1
ATOM 683 N N . LEU A 1 87 ? -14.027 9.290 -6.460 1.00 95.88 87 LEU A N 1
ATOM 684 C CA . LEU A 1 87 ? -14.456 7.946 -6.857 1.00 95.88 87 LEU A CA 1
ATOM 685 C C . LEU A 1 87 ? -14.719 7.036 -5.651 1.00 95.88 87 LEU A C 1
ATOM 687 O O . LEU A 1 87 ? -15.269 5.948 -5.817 1.00 95.88 87 LEU A O 1
ATOM 691 N N . LEU A 1 88 ? -14.298 7.450 -4.452 1.00 92.75 88 LEU A N 1
ATOM 692 C CA . LEU A 1 88 ? -14.477 6.666 -3.237 1.00 92.75 88 LEU A CA 1
ATOM 693 C C . LEU A 1 88 ? -15.948 6.651 -2.826 1.00 92.75 88 LEU A C 1
ATOM 695 O O . LEU A 1 88 ? -16.623 7.682 -2.794 1.00 92.75 88 LEU A O 1
ATOM 699 N N . THR A 1 89 ? -16.420 5.484 -2.407 1.00 96.75 89 THR A N 1
ATOM 700 C CA . THR A 1 89 ? -17.701 5.365 -1.710 1.00 96.75 89 THR A CA 1
ATOM 701 C C . THR A 1 89 ? 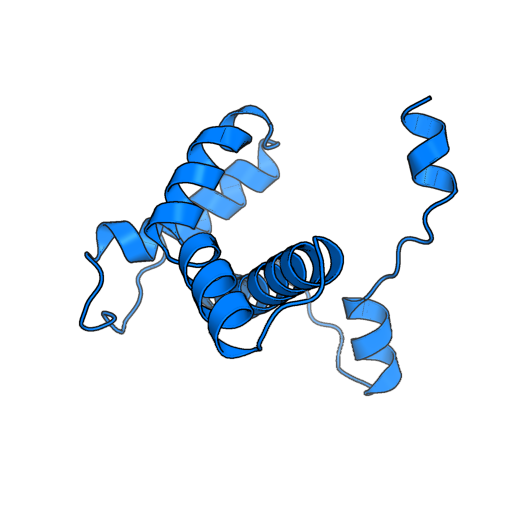-17.658 6.080 -0.354 1.00 96.75 89 THR A C 1
ATOM 703 O O . THR A 1 89 ? -16.594 6.422 0.179 1.00 96.75 89 THR A O 1
ATOM 706 N N . GLU A 1 90 ? -18.826 6.289 0.254 1.00 95.06 90 GLU A N 1
ATOM 707 C CA . GLU A 1 90 ? -18.911 6.868 1.599 1.00 95.06 90 GLU A CA 1
ATOM 708 C C . GLU A 1 90 ? -18.181 6.011 2.647 1.00 95.06 90 GLU A C 1
ATOM 710 O O . GLU A 1 90 ? -17.500 6.553 3.522 1.00 95.06 90 GLU A O 1
ATOM 715 N N . GLU A 1 91 ? -18.275 4.681 2.533 1.00 92.44 91 GLU A N 1
ATOM 716 C CA . GLU A 1 91 ? -17.597 3.737 3.427 1.00 92.44 91 GLU A CA 1
ATOM 717 C C . GLU A 1 91 ? -16.071 3.844 3.296 1.00 92.44 91 GLU A C 1
ATOM 719 O O . GLU A 1 91 ? -15.373 4.011 4.299 1.00 92.44 91 GLU A O 1
ATOM 724 N N . GLU A 1 92 ? -15.543 3.830 2.071 1.00 93.25 92 GLU A N 1
ATOM 725 C CA . GLU A 1 92 ? -14.102 3.967 1.813 1.00 93.25 92 GLU A CA 1
ATOM 726 C C . GLU A 1 92 ? -13.574 5.328 2.275 1.00 93.25 92 GLU A C 1
ATOM 728 O O . GLU A 1 92 ? -12.536 5.411 2.938 1.00 93.25 92 GLU A O 1
ATOM 733 N N . SER A 1 93 ? -14.332 6.396 2.016 1.00 93.75 93 SER A N 1
ATOM 734 C CA . SER A 1 93 ? -14.019 7.742 2.500 1.00 93.75 93 SER A CA 1
ATOM 735 C C . SER A 1 93 ? -13.965 7.810 4.029 1.00 93.75 93 SER A C 1
ATOM 737 O O . SER A 1 93 ? -13.106 8.494 4.598 1.00 93.75 93 SER A O 1
ATOM 739 N N . ALA A 1 94 ? -14.870 7.114 4.721 1.00 91.56 94 ALA A N 1
ATOM 740 C CA . ALA A 1 94 ? -14.870 7.035 6.178 1.00 91.56 94 ALA A CA 1
ATOM 741 C C . ALA A 1 94 ? -13.652 6.260 6.709 1.00 91.56 94 ALA A C 1
ATOM 743 O O . ALA A 1 94 ? -13.017 6.709 7.670 1.00 91.56 94 ALA A O 1
ATOM 744 N N . ILE A 1 95 ? -13.284 5.145 6.066 1.00 90.81 95 ILE A N 1
ATOM 745 C CA . ILE A 1 95 ? -12.089 4.356 6.406 1.00 90.81 95 ILE A CA 1
ATOM 746 C C . ILE A 1 95 ? -10.819 5.193 6.214 1.00 90.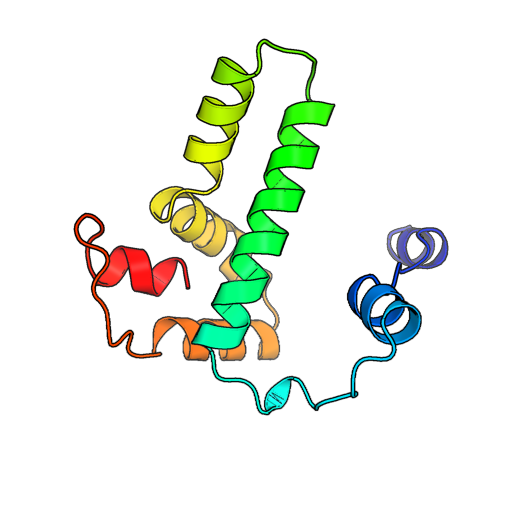81 95 ILE A C 1
ATOM 748 O O . ILE A 1 95 ? -10.006 5.270 7.136 1.00 90.81 95 ILE A O 1
ATOM 752 N N . TYR A 1 96 ? -10.685 5.891 5.084 1.00 91.25 96 TYR A N 1
ATOM 753 C CA . TYR A 1 96 ? -9.549 6.779 4.825 1.00 91.25 96 TYR A CA 1
ATOM 754 C C . TYR A 1 96 ? -9.425 7.876 5.894 1.00 91.25 96 TYR A C 1
ATOM 756 O O . TYR A 1 96 ? -8.367 8.068 6.494 1.00 91.25 96 TYR A O 1
ATOM 764 N N . LYS A 1 97 ? -10.531 8.563 6.220 1.00 89.94 97 LYS A N 1
ATOM 765 C CA . LYS A 1 97 ? -10.539 9.589 7.280 1.00 89.94 97 LYS A CA 1
ATOM 766 C C . LYS A 1 97 ? -10.123 9.011 8.638 1.00 89.94 97 LYS A C 1
ATOM 768 O O . LYS A 1 97 ? -9.446 9.702 9.403 1.00 89.94 97 LYS A O 1
ATOM 773 N N . ARG A 1 98 ? -10.517 7.767 8.940 1.00 90.44 98 ARG A N 1
ATOM 774 C CA . ARG A 1 98 ? -10.125 7.041 10.160 1.00 90.44 98 ARG A CA 1
ATOM 775 C C . ARG A 1 98 ? -8.620 6.732 10.181 1.00 90.44 98 ARG A C 1
ATO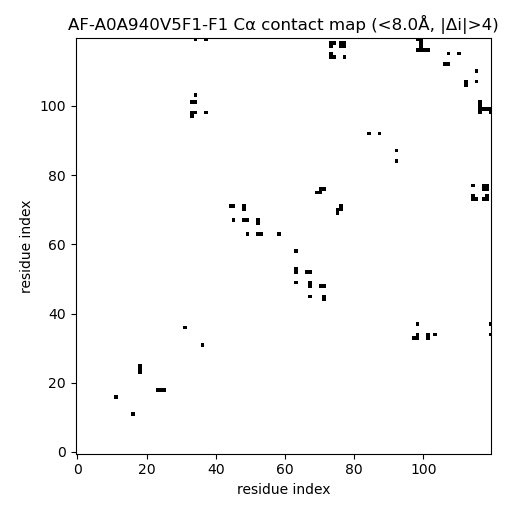M 777 O O . ARG A 1 98 ? -8.021 6.899 11.243 1.00 90.44 98 ARG A O 1
ATOM 784 N N . GLY A 1 99 ? -8.034 6.340 9.045 1.00 89.69 99 GLY A N 1
ATOM 785 C CA . GLY A 1 99 ? -6.585 6.171 8.831 1.00 89.69 99 GLY A CA 1
ATOM 786 C C . GLY A 1 99 ? -5.810 7.447 9.131 1.00 89.69 99 GLY A C 1
ATOM 787 O O . GLY A 1 99 ? -5.120 7.531 10.148 1.00 89.69 99 GLY A O 1
ATOM 788 N N . ARG A 1 100 ? -6.093 8.504 8.368 1.00 84.56 100 ARG A N 1
ATOM 789 C CA . ARG A 1 100 ? -5.437 9.815 8.485 1.00 84.56 100 ARG A CA 1
ATOM 790 C C . ARG A 1 100 ? -5.472 10.414 9.896 1.00 84.56 100 ARG A C 1
ATOM 792 O O . ARG A 1 100 ? -4.535 11.073 10.360 1.00 84.56 100 ARG A O 1
ATOM 799 N N . ASN A 1 101 ? -6.593 10.227 10.595 1.00 83.50 101 ASN A N 1
ATOM 800 C CA . ASN A 1 101 ? -6.782 10.758 11.945 1.00 83.50 101 ASN A CA 1
ATOM 801 C C . ASN A 1 101 ? -6.090 9.917 13.030 1.00 83.50 101 ASN A C 1
ATOM 803 O O . ASN A 1 101 ? -5.925 10.416 14.150 1.00 83.50 101 ASN A O 1
ATOM 807 N N . ALA A 1 102 ? -5.657 8.689 12.730 1.00 81.62 102 ALA A N 1
ATOM 808 C CA . ALA A 1 102 ? -4.898 7.877 13.668 1.00 81.62 102 ALA A CA 1
ATOM 809 C C . ALA A 1 102 ? -3.612 8.609 14.087 1.00 81.62 102 ALA A C 1
ATOM 811 O O . ALA A 1 102 ? -2.984 9.345 13.320 1.00 81.62 102 ALA A O 1
ATOM 812 N N . LYS A 1 103 ? -3.247 8.479 15.363 1.00 63.47 103 LYS A N 1
ATOM 813 C CA . LYS A 1 103 ? -1.995 9.028 15.889 1.00 63.47 103 LYS A CA 1
ATOM 814 C C . LYS A 1 103 ? -0.933 7.938 15.790 1.00 63.47 103 LYS A C 1
ATOM 816 O O . LYS A 1 103 ? -1.084 6.895 16.419 1.00 63.47 103 LYS A O 1
ATOM 821 N N . SER A 1 104 ? 0.131 8.182 15.027 1.00 57.72 104 SER A N 1
ATOM 822 C CA . SER A 1 104 ? 1.346 7.372 15.120 1.00 57.72 104 SER A CA 1
ATOM 823 C C . SER A 1 104 ? 2.105 7.758 16.392 1.00 57.72 104 SER A C 1
ATOM 825 O O . SER A 1 104 ? 2.346 8.942 16.627 1.00 57.72 104 SER A O 1
ATOM 827 N N . PHE A 1 105 ? 2.480 6.774 17.211 1.00 51.66 105 PHE A N 1
ATOM 828 C CA . PHE A 1 105 ? 3.361 6.982 18.368 1.00 51.66 105 PHE A CA 1
ATOM 829 C C . PHE A 1 105 ? 4.843 7.094 17.971 1.00 51.66 105 PHE A C 1
ATOM 831 O O . PHE A 1 105 ? 5.676 7.415 18.814 1.00 51.66 105 PHE A O 1
ATOM 838 N N . THR A 1 106 ? 5.183 6.875 16.697 1.00 46.38 106 THR A N 1
ATOM 839 C CA . THR A 1 106 ? 6.549 6.984 16.182 1.00 46.38 106 THR A CA 1
ATOM 840 C C . THR A 1 106 ? 6.577 7.872 14.938 1.00 46.38 106 THR A C 1
ATOM 842 O O . THR A 1 106 ? 5.994 7.580 13.894 1.00 46.38 106 THR A O 1
ATOM 845 N N . SER A 1 107 ? 7.242 9.016 15.053 1.00 40.84 107 SER A N 1
ATOM 846 C CA . SER A 1 107 ? 7.538 9.896 13.928 1.00 40.84 107 SER A CA 1
ATOM 847 C C . SER A 1 107 ? 8.655 9.274 13.086 1.00 40.84 107 SER A C 1
ATOM 849 O O . SER A 1 107 ? 9.781 9.104 13.556 1.00 40.84 107 SER A O 1
ATOM 851 N N . ALA A 1 108 ? 8.356 8.926 11.830 1.00 44.50 108 ALA A N 1
ATOM 852 C CA . ALA A 1 108 ? 9.384 8.587 10.853 1.00 44.50 108 ALA A CA 1
ATOM 853 C C . ALA A 1 108 ? 10.308 9.804 10.680 1.00 44.50 108 ALA A C 1
ATOM 855 O O . ALA A 1 108 ? 9.848 10.906 10.393 1.00 44.50 108 ALA A O 1
ATOM 856 N N . LYS A 1 109 ? 11.613 9.604 10.888 1.00 42.97 109 LYS A N 1
ATOM 857 C CA . LYS A 1 109 ? 12.622 10.663 11.086 1.00 42.97 109 LYS A CA 1
ATOM 858 C C . LYS A 1 109 ? 12.745 11.697 9.949 1.00 42.97 109 LYS A C 1
ATOM 860 O O . LYS A 1 109 ? 13.400 12.707 10.165 1.00 42.97 109 LYS A O 1
ATOM 865 N N . ASN A 1 110 ? 12.145 11.459 8.777 1.00 47.56 110 ASN A N 1
ATOM 866 C CA . ASN A 1 110 ? 12.412 12.211 7.543 1.00 47.56 110 ASN A CA 1
ATOM 867 C C . ASN A 1 110 ? 11.168 12.602 6.713 1.00 47.56 110 ASN A C 1
ATOM 869 O O . ASN A 1 110 ? 11.342 13.139 5.625 1.00 47.56 110 ASN A O 1
ATOM 873 N N . ALA A 1 111 ? 9.940 12.349 7.176 1.00 47.03 111 ALA A N 1
ATOM 874 C CA . ALA A 1 111 ? 8.723 12.798 6.487 1.00 47.03 111 ALA A CA 1
ATOM 875 C C . ALA A 1 111 ? 7.943 13.735 7.409 1.00 47.03 111 ALA A C 1
ATOM 877 O O . ALA A 1 111 ? 7.810 13.457 8.606 1.00 47.03 111 ALA A O 1
ATOM 878 N N . GLY A 1 112 ? 7.438 14.852 6.876 1.00 48.28 112 GLY A N 1
ATOM 879 C CA . GLY A 1 112 ? 6.597 15.754 7.658 1.00 48.28 112 GLY A CA 1
ATOM 880 C C . GLY A 1 112 ? 5.433 14.966 8.261 1.00 48.28 112 GLY A C 1
ATOM 881 O O . GLY A 1 112 ? 4.826 14.137 7.589 1.00 48.28 112 GLY A O 1
ATOM 882 N N . VAL A 1 113 ? 5.104 15.200 9.533 1.00 54.09 113 VAL A N 1
ATOM 883 C CA . VAL A 1 113 ? 4.047 14.455 10.251 1.00 54.09 113 VAL A CA 1
ATOM 884 C C . VAL A 1 113 ? 2.714 14.450 9.482 1.00 54.09 113 VAL A C 1
ATOM 886 O O . VAL A 1 113 ? 1.946 13.500 9.575 1.00 54.09 113 VAL A O 1
ATOM 889 N N . VAL A 1 114 ? 2.447 15.495 8.696 1.00 52.38 114 VAL A N 1
ATOM 890 C CA . VAL A 1 114 ? 1.264 15.622 7.831 1.00 52.38 114 VAL A CA 1
ATOM 891 C C . VAL A 1 114 ? 1.333 14.701 6.606 1.00 52.38 114 VAL A C 1
ATOM 893 O O . VAL A 1 114 ? 0.327 14.120 6.212 1.00 52.38 114 VAL A O 1
ATOM 896 N N . GLU A 1 115 ? 2.518 14.533 6.034 1.00 48.38 115 GLU A N 1
ATOM 897 C CA . GLU A 1 115 ? 2.773 13.747 4.826 1.00 48.38 115 GLU A CA 1
ATOM 898 C C . GLU A 1 115 ? 2.665 12.245 5.120 1.00 48.38 115 GLU A C 1
ATOM 900 O O . GLU A 1 115 ? 1.977 11.516 4.411 1.00 48.38 115 GLU A O 1
ATOM 905 N N . TYR A 1 116 ? 3.208 11.804 6.260 1.00 50.69 116 TYR A N 1
ATOM 906 C CA . TYR A 1 116 ? 3.036 10.429 6.741 1.00 50.69 116 TYR A CA 1
ATOM 907 C C . TYR A 1 116 ? 1.567 10.097 7.050 1.00 50.69 116 TYR A C 1
ATOM 909 O O . TYR A 1 116 ? 1.078 9.038 6.675 1.00 50.69 116 TYR A O 1
ATOM 917 N N . ARG A 1 117 ? 0.834 11.022 7.688 1.00 53.50 117 ARG A N 1
ATOM 918 C CA . ARG A 1 117 ? -0.592 10.834 8.021 1.00 53.50 117 ARG A CA 1
ATOM 919 C C . ARG A 1 117 ? -1.515 10.869 6.811 1.00 53.50 117 ARG A C 1
ATOM 921 O O . ARG A 1 117 ? -2.651 10.455 6.930 1.00 53.50 117 ARG A O 1
ATOM 928 N N . THR A 1 118 ? -1.078 11.427 5.689 1.00 55.38 118 THR A N 1
ATOM 929 C CA . THR A 1 118 ? -1.877 11.430 4.454 1.00 55.38 118 THR A CA 1
ATOM 930 C C . THR A 1 118 ? -1.645 10.146 3.656 1.00 55.38 118 THR A C 1
ATOM 932 O O . THR A 1 118 ? -2.541 9.689 2.959 1.00 55.38 118 THR A O 1
ATOM 935 N N . ALA A 1 119 ? -0.464 9.541 3.798 1.00 46.78 119 ALA A N 1
ATOM 936 C CA . ALA A 1 119 ? -0.105 8.275 3.168 1.00 46.78 119 ALA A CA 1
ATOM 937 C C . ALA A 1 119 ? -0.552 7.021 3.951 1.00 46.78 119 ALA A C 1
ATOM 939 O O . ALA A 1 119 ? -0.335 5.913 3.474 1.00 46.78 119 ALA A O 1
ATOM 940 N N . THR A 1 120 ? -1.133 7.169 5.149 1.00 47.72 120 THR A N 1
ATOM 941 C CA . THR A 1 120 ? -1.579 6.064 6.027 1.00 47.72 120 THR A CA 1
ATOM 942 C C . THR A 1 120 ? -3.012 6.262 6.506 1.00 47.72 120 THR A C 1
ATOM 944 O O . THR A 1 120 ? -3.692 5.241 6.755 1.00 47.72 120 THR A O 1
#